Protein AF-A0A9X8VDN4-F1 (afdb_monomer_lite)

Secondary structure (DSSP, 8-state):
-HHHHHHHHHHHHTT--PPPPP--SHHHHHHHHHHHHHHHHHHHHHHHHHHHHHHHHHHHHHHHHHHHHHHHHHT---HHHHTT--

Structure (mmCIF, N/CA/C/O backbone):
data_AF-A0A9X8VDN4-F1
#
_entry.id   AF-A0A9X8VDN4-F1
#
loop_
_atom_site.group_PDB
_atom_site.id
_atom_site.type_symbol
_atom_site.label_atom_id
_atom_site.label_alt_id
_atom_site.label_comp_id
_atom_site.label_asym_id
_atom_site.label_entity_id
_atom_site.label_seq_id
_atom_site.pdbx_PDB_ins_code
_atom_site.Cartn_x
_atom_site.Cartn_y
_atom_site.Cartn_z
_atom_site.occupancy
_atom_site.B_iso_or_equiv
_atom_site.auth_seq_id
_atom_site.auth_comp_id
_atom_site.auth_asym_id
_atom_site.auth_atom_id
_atom_site.pdbx_PDB_model_num
ATOM 1 N N . SER A 1 1 ? -21.766 2.676 19.957 1.00 78.12 1 SER A N 1
ATOM 2 C CA . SER A 1 1 ? -20.322 2.357 19.902 1.00 78.12 1 SER A CA 1
ATOM 3 C C . SER A 1 1 ? -19.963 1.420 18.751 1.00 78.12 1 SER A C 1
ATOM 5 O O . SER A 1 1 ? -19.156 1.828 17.931 1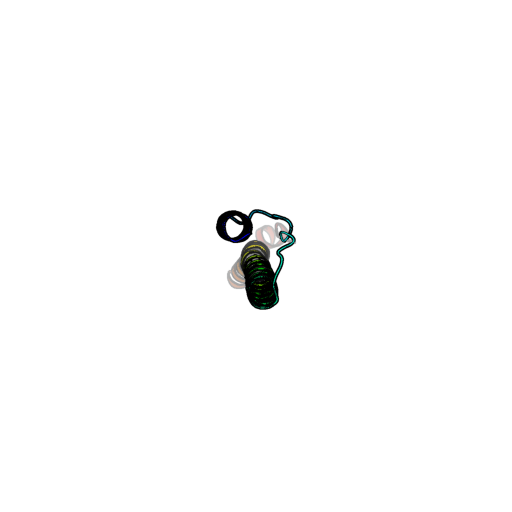.00 78.12 1 SER A O 1
ATOM 7 N N . ILE A 1 2 ? -20.602 0.249 18.608 1.00 88.62 2 ILE A N 1
ATOM 8 C CA . ILE A 1 2 ? -20.350 -0.708 17.503 1.00 88.62 2 ILE A CA 1
ATOM 9 C C . ILE A 1 2 ? -20.584 -0.126 16.102 1.00 88.62 2 ILE A C 1
ATOM 11 O O . ILE A 1 2 ? -19.702 -0.220 15.260 1.00 88.62 2 ILE A O 1
ATOM 15 N N . GLY A 1 3 ? -21.701 0.569 15.861 1.00 91.31 3 GLY A N 1
ATOM 16 C CA . GLY A 1 3 ? -21.977 1.137 14.531 1.00 91.31 3 GLY A CA 1
ATOM 17 C C . GLY A 1 3 ? -20.935 2.155 14.038 1.00 91.31 3 GLY A C 1
ATOM 18 O O . GLY A 1 3 ? -20.826 2.381 12.840 1.00 91.31 3 GLY A O 1
ATOM 19 N N . ARG A 1 4 ? -20.137 2.753 14.940 1.00 91.88 4 ARG A N 1
ATOM 20 C CA . ARG A 1 4 ? -19.000 3.602 14.544 1.00 91.88 4 ARG A CA 1
ATOM 21 C C . ARG A 1 4 ? -17.827 2.774 14.023 1.00 91.88 4 ARG A C 1
ATOM 23 O O . ARG A 1 4 ? -17.190 3.201 13.073 1.00 91.88 4 ARG A O 1
ATOM 30 N N . LEU A 1 5 ? -17.565 1.613 14.627 1.00 93.25 5 LEU A N 1
ATOM 31 C CA . LEU A 1 5 ? -16.524 0.689 14.170 1.00 93.25 5 LEU A CA 1
ATOM 32 C C . LEU A 1 5 ? -16.894 0.038 12.837 1.00 93.25 5 LEU A C 1
ATOM 34 O O . LEU A 1 5 ? -16.016 -0.116 12.003 1.00 93.25 5 LEU A O 1
ATOM 38 N N . VAL A 1 6 ? -18.178 -0.270 12.618 1.00 93.31 6 VAL A N 1
ATOM 39 C CA . VAL A 1 6 ? -18.670 -0.774 11.321 1.00 93.31 6 VAL A CA 1
ATOM 40 C C . VAL A 1 6 ? -18.399 0.248 10.219 1.00 93.31 6 VAL A C 1
ATOM 42 O O . VAL A 1 6 ? -17.686 -0.060 9.278 1.00 93.31 6 VAL A O 1
ATOM 45 N N . ARG A 1 7 ? -18.843 1.501 10.398 1.00 93.50 7 ARG A N 1
ATOM 46 C CA . ARG A 1 7 ? -18.577 2.565 9.415 1.00 93.50 7 ARG A CA 1
ATOM 47 C C . ARG A 1 7 ? -17.090 2.807 9.173 1.00 93.50 7 ARG A C 1
ATOM 49 O O . ARG A 1 7 ? -16.693 3.067 8.048 1.00 93.50 7 ARG A O 1
ATOM 56 N N . TYR A 1 8 ? -16.279 2.742 10.228 1.00 92.88 8 TYR A N 1
ATOM 57 C CA . TYR A 1 8 ? -14.831 2.850 10.093 1.00 92.88 8 TYR A CA 1
ATOM 58 C C . TYR A 1 8 ? -14.262 1.695 9.251 1.00 92.88 8 TYR A C 1
ATOM 60 O O . TYR A 1 8 ? -13.478 1.944 8.344 1.00 92.88 8 TYR A O 1
ATOM 68 N N . ALA A 1 9 ? -14.679 0.452 9.510 1.00 91.75 9 ALA A N 1
ATOM 69 C CA . ALA A 1 9 ? -14.229 -0.709 8.747 1.00 91.75 9 ALA A CA 1
ATOM 70 C C . ALA A 1 9 ? -14.662 -0.639 7.272 1.00 91.75 9 ALA A C 1
ATOM 72 O O . ALA A 1 9 ? -13.849 -0.936 6.399 1.00 91.75 9 ALA A O 1
ATOM 73 N N . ASP A 1 10 ? -15.892 -0.192 6.997 1.00 93.44 10 ASP A N 1
ATOM 74 C CA . ASP A 1 10 ? -16.392 0.011 5.632 1.00 93.44 10 ASP A CA 1
ATOM 75 C C . ASP A 1 10 ? -15.563 1.067 4.882 1.00 93.44 10 ASP A C 1
ATOM 77 O O . ASP A 1 10 ? -15.162 0.835 3.744 1.00 93.44 10 ASP A O 1
ATOM 81 N N . GLY A 1 11 ? -15.238 2.192 5.533 1.00 91.31 11 GLY A N 1
ATOM 82 C CA . GLY A 1 11 ? -14.379 3.231 4.951 1.00 91.31 11 GLY A CA 1
ATOM 83 C C . GLY A 1 11 ? -12.964 2.723 4.659 1.00 91.31 11 GLY A C 1
ATOM 84 O O . GLY A 1 11 ? -12.455 2.894 3.553 1.00 91.31 11 GLY A O 1
ATOM 85 N N . VAL A 1 12 ? -12.350 2.003 5.607 1.00 88.62 12 VAL A N 1
ATOM 86 C CA . VAL A 1 12 ? -11.036 1.365 5.407 1.00 88.62 12 VAL A CA 1
ATOM 87 C C . VAL A 1 12 ? -11.054 0.391 4.227 1.00 88.62 12 VAL A C 1
ATOM 89 O O . VAL A 1 12 ? -10.112 0.376 3.437 1.00 88.62 12 VAL A O 1
ATOM 92 N N . ALA A 1 13 ? -12.118 -0.400 4.076 1.00 86.44 13 ALA A N 1
ATOM 93 C CA . ALA A 1 13 ? -12.262 -1.334 2.961 1.00 86.44 13 ALA A CA 1
ATOM 94 C C . ALA A 1 13 ? -12.381 -0.629 1.597 1.00 86.44 13 ALA A C 1
ATOM 96 O O . ALA A 1 13 ? -11.989 -1.200 0.582 1.00 86.44 13 ALA A O 1
ATOM 97 N N . GLN A 1 14 ? -12.876 0.611 1.571 1.00 88.56 14 GLN A N 1
ATOM 98 C CA . GLN A 1 14 ? -12.922 1.459 0.375 1.00 88.56 14 GLN A CA 1
ATOM 99 C C . GLN A 1 14 ? -11.634 2.271 0.150 1.00 88.56 14 GLN A C 1
ATOM 101 O O . GLN A 1 14 ? -11.545 3.026 -0.816 1.00 88.56 14 GLN A O 1
ATOM 106 N N . GLY A 1 15 ? -10.619 2.110 1.008 1.00 84.38 15 GLY A N 1
ATOM 107 C CA . GLY A 1 15 ? -9.364 2.862 0.931 1.00 84.38 15 GLY A CA 1
ATOM 108 C C . GLY A 1 15 ? -9.464 4.291 1.470 1.00 84.38 15 GLY A C 1
ATOM 109 O O . GLY A 1 15 ? -8.571 5.103 1.231 1.00 84.38 15 GLY A O 1
ATOM 110 N N . GLU A 1 16 ? -10.534 4.621 2.197 1.00 85.69 16 GLU A N 1
ATOM 111 C CA . GLU A 1 16 ? -10.685 5.930 2.824 1.00 85.69 16 GLU A CA 1
ATOM 112 C C . GLU A 1 16 ? -9.765 6.074 4.040 1.00 85.69 16 GLU A C 1
ATOM 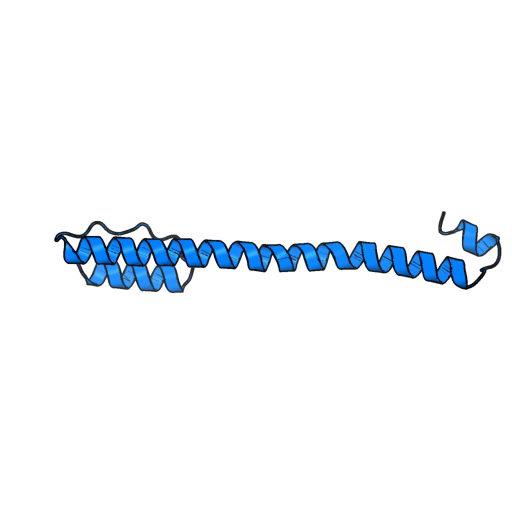114 O O . GLU A 1 16 ? -9.604 5.161 4.857 1.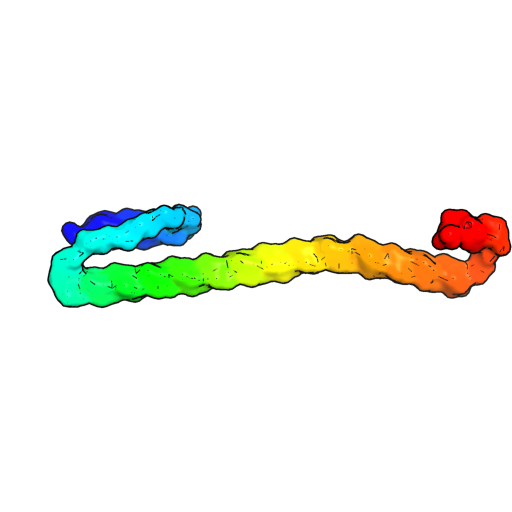00 85.69 16 GLU A O 1
ATOM 119 N N . ASN A 1 17 ? -9.220 7.278 4.218 1.00 79.94 17 ASN A N 1
ATOM 120 C CA . ASN A 1 17 ? -8.414 7.619 5.385 1.00 79.94 17 ASN A CA 1
ATOM 121 C C . ASN A 1 17 ? -9.311 8.112 6.536 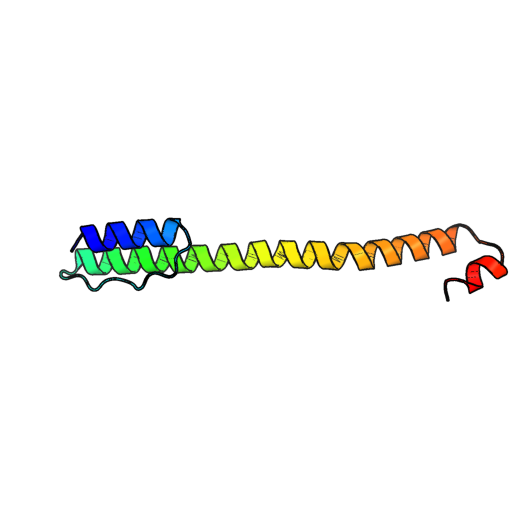1.00 79.94 17 ASN A C 1
ATOM 123 O O . ASN A 1 17 ? -9.341 9.294 6.885 1.00 79.94 17 ASN A O 1
ATOM 127 N N . ALA A 1 18 ? -10.121 7.200 7.079 1.00 81.69 18 ALA A N 1
ATOM 128 C CA . ALA A 1 18 ? -11.045 7.493 8.170 1.00 81.69 18 ALA A CA 1
ATOM 129 C C . ALA A 1 18 ? -10.324 7.476 9.537 1.00 81.69 18 ALA A C 1
ATOM 131 O O . ALA A 1 18 ? -9.566 6.548 9.819 1.00 81.69 18 ALA A O 1
ATOM 132 N N . PRO A 1 19 ? -10.570 8.446 10.439 1.00 83.81 19 PRO A N 1
ATOM 133 C CA . PRO A 1 19 ? -9.979 8.438 11.775 1.00 83.81 19 PRO A CA 1
ATOM 134 C C . PRO A 1 19 ? -10.620 7.369 12.673 1.00 83.81 19 PRO A C 1
ATOM 136 O O . PRO A 1 19 ? -11.846 7.216 12.704 1.00 83.81 19 PRO A O 1
ATOM 139 N N . LEU A 1 20 ? -9.800 6.672 13.469 1.00 88.25 20 LEU A N 1
ATOM 140 C CA . LEU A 1 20 ? -10.277 5.633 14.383 1.00 88.25 20 LEU A CA 1
ATOM 141 C C . LEU A 1 20 ? -11.267 6.209 15.421 1.00 88.25 20 LEU A C 1
ATOM 143 O O . LEU A 1 20 ? -10.921 7.133 16.168 1.00 88.25 20 LEU A O 1
ATOM 147 N N . PRO A 1 21 ? -12.501 5.677 15.528 1.00 88.06 21 PRO A N 1
ATOM 148 C CA . PRO A 1 21 ? -13.493 6.220 16.442 1.00 88.06 21 PRO A CA 1
ATOM 149 C C . PRO A 1 21 ? -13.170 5.866 17.896 1.00 88.06 21 PRO A C 1
ATOM 151 O O . PRO A 1 21 ? -12.876 4.720 18.233 1.00 88.06 21 PRO A O 1
ATOM 154 N N . LYS A 1 22 ? -13.357 6.828 18.806 1.00 88.06 22 LYS A N 1
ATOM 155 C CA . LYS A 1 22 ? -13.310 6.560 20.251 1.00 88.06 22 LYS A CA 1
ATOM 156 C C . LYS A 1 22 ? -14.484 5.660 20.652 1.00 88.06 22 LYS A C 1
ATOM 158 O O . LYS A 1 22 ? -15.651 5.974 20.384 1.00 88.06 22 LYS A O 1
ATOM 163 N N . VAL A 1 23 ? -14.200 4.546 21.316 1.00 91.62 23 VAL A N 1
ATOM 164 C CA . VAL A 1 23 ? -15.193 3.587 21.825 1.00 91.62 23 VAL A CA 1
ATOM 165 C C . VAL A 1 23 ? -14.976 3.345 23.315 1.00 91.62 23 VAL A C 1
ATOM 167 O O . VAL A 1 23 ? -13.870 3.504 23.815 1.00 91.62 23 VAL A O 1
ATOM 170 N N . GLY A 1 24 ? -16.055 3.031 24.033 1.00 90.00 24 GLY A N 1
ATOM 171 C CA . GLY A 1 24 ? -16.000 2.695 25.456 1.00 90.00 24 GLY A CA 1
ATOM 172 C C . GLY A 1 24 ? -15.963 1.184 25.659 1.00 90.00 24 GLY A C 1
ATOM 173 O O . GLY A 1 24 ? -16.530 0.453 24.850 1.00 90.00 24 GLY A O 1
ATOM 174 N N . GLY A 1 25 ? -15.342 0.732 26.746 1.00 90.88 25 GLY A N 1
ATOM 175 C CA . GLY A 1 25 ? -15.186 -0.690 27.054 1.00 90.88 25 GLY A CA 1
ATOM 176 C C . GLY A 1 25 ? -13.896 -1.280 26.483 1.00 90.88 25 GLY A C 1
ATOM 177 O O . GLY A 1 25 ? -13.402 -0.870 25.426 1.00 90.88 25 GLY A O 1
ATOM 178 N N . ARG A 1 26 ? -13.328 -2.240 27.214 1.00 91.19 26 ARG A N 1
ATOM 179 C CA . ARG A 1 26 ? -12.019 -2.835 26.918 1.00 91.19 26 ARG A CA 1
ATOM 180 C C . ARG A 1 26 ? -12.056 -3.643 25.622 1.00 91.19 26 ARG A C 1
ATOM 182 O O . ARG A 1 26 ? -11.175 -3.489 24.784 1.00 91.19 26 ARG A O 1
ATOM 189 N N . GLU A 1 27 ? -13.104 -4.431 25.429 1.00 92.81 27 GLU A N 1
ATOM 190 C CA . GLU A 1 27 ? -13.308 -5.310 24.277 1.00 92.81 27 GLU A CA 1
ATOM 191 C C . GLU A 1 27 ? -13.458 -4.497 22.989 1.00 92.81 27 GLU A C 1
ATOM 193 O O . GLU A 1 27 ? -12.817 -4.784 21.981 1.00 92.81 27 GLU A O 1
ATOM 198 N N . LEU A 1 28 ? -14.248 -3.418 23.028 1.00 91.69 28 LEU A N 1
ATOM 199 C CA . LEU A 1 28 ? -14.409 -2.540 21.869 1.00 91.69 28 LEU A CA 1
ATOM 200 C C . LEU A 1 28 ? -13.124 -1.776 21.551 1.00 91.69 28 LEU A C 1
ATOM 202 O O . LEU A 1 28 ? -12.830 -1.552 20.381 1.00 91.69 28 LEU A O 1
ATOM 206 N N . THR A 1 29 ? -12.344 -1.408 22.568 1.00 91.56 29 THR A N 1
ATOM 207 C CA . THR A 1 29 ? -11.036 -0.767 22.369 1.00 91.56 29 THR A CA 1
ATOM 208 C C . THR A 1 29 ? -10.052 -1.724 21.699 1.00 91.56 29 THR A C 1
ATOM 210 O O . THR A 1 29 ? -9.379 -1.334 20.748 1.00 91.56 29 THR A O 1
ATOM 213 N N . GLN A 1 30 ? -10.009 -2.986 22.135 1.00 92.69 30 GLN A N 1
ATOM 214 C CA . GLN A 1 30 ? -9.196 -4.022 21.491 1.00 92.69 30 GLN A CA 1
ATOM 215 C C . GLN A 1 30 ? -9.619 -4.250 20.037 1.00 92.69 30 GLN A C 1
ATOM 217 O O . GLN A 1 30 ? -8.766 -4.317 19.153 1.00 92.69 30 GLN A O 1
ATOM 222 N N . LEU A 1 31 ? -10.927 -4.293 19.766 1.00 92.19 31 LEU A N 1
ATOM 223 C CA . LEU A 1 31 ? -11.438 -4.409 18.401 1.00 92.19 31 LEU A CA 1
ATOM 224 C C . LEU A 1 31 ? -11.043 -3.202 17.535 1.00 92.19 31 LEU A C 1
ATOM 226 O O . LEU A 1 31 ? -10.597 -3.382 16.406 1.00 92.19 31 LEU A O 1
ATOM 230 N N . ALA A 1 32 ? -11.149 -1.980 18.065 1.00 91.81 32 ALA A N 1
ATOM 231 C CA . ALA A 1 32 ? -10.734 -0.764 17.365 1.00 91.81 32 ALA A CA 1
ATOM 232 C C . ALA A 1 32 ? -9.241 -0.802 16.989 1.00 91.81 32 ALA A C 1
ATOM 234 O O . ALA A 1 32 ? -8.879 -0.505 15.854 1.00 91.81 32 ALA A O 1
ATOM 235 N N . GLN A 1 33 ? -8.380 -1.234 17.913 1.00 92.62 33 GLN A N 1
ATOM 236 C CA . GLN A 1 33 ? -6.944 -1.382 17.661 1.00 92.62 33 GLN A CA 1
ATOM 237 C C . GLN A 1 33 ? -6.637 -2.459 16.612 1.00 92.62 33 GLN A C 1
ATOM 239 O O . GLN A 1 33 ? -5.757 -2.265 15.773 1.00 92.62 33 GLN A O 1
ATOM 244 N N . ALA A 1 34 ? -7.366 -3.580 16.624 1.00 92.62 34 ALA A N 1
ATOM 245 C CA . ALA A 1 34 ? -7.214 -4.628 15.619 1.00 92.62 34 ALA A CA 1
ATOM 246 C C . ALA A 1 34 ? -7.590 -4.131 14.212 1.00 92.62 34 ALA A C 1
ATOM 248 O O . ALA A 1 34 ? -6.857 -4.393 13.257 1.00 92.62 34 ALA A O 1
ATOM 249 N N . LEU A 1 35 ? -8.686 -3.370 14.088 1.00 91.81 35 LEU A N 1
ATOM 250 C CA . LEU A 1 35 ? -9.101 -2.757 12.821 1.00 91.81 35 LEU A CA 1
ATOM 251 C C . LEU A 1 35 ? -8.061 -1.739 12.311 1.00 91.81 35 LEU A C 1
ATOM 253 O O . LEU A 1 35 ? -7.691 -1.798 11.140 1.00 91.81 35 LEU A O 1
ATOM 257 N N . GLU A 1 36 ? -7.517 -0.880 13.182 1.00 91.00 36 GLU A N 1
ATOM 258 C CA . GLU A 1 36 ? -6.442 0.062 12.813 1.00 91.00 36 GLU A CA 1
ATOM 259 C C . GLU A 1 36 ? -5.172 -0.664 12.351 1.00 91.00 36 GLU A C 1
ATOM 261 O O . GLU A 1 36 ? -4.560 -0.293 11.350 1.00 91.00 36 GLU A O 1
ATOM 266 N N . SER A 1 37 ? -4.794 -1.752 13.030 1.00 89.81 37 SER A N 1
ATOM 267 C CA . SER A 1 37 ? -3.648 -2.568 12.616 1.00 89.81 37 SER A CA 1
ATOM 268 C C . SER A 1 37 ? -3.844 -3.176 11.223 1.00 89.81 37 SER A C 1
ATOM 270 O O . SER A 1 37 ? -2.891 -3.248 10.444 1.00 89.81 37 SER A O 1
ATOM 272 N N . MET A 1 38 ? -5.067 -3.597 10.882 1.00 89.62 38 MET A N 1
ATOM 273 C CA . MET A 1 38 ? -5.380 -4.088 9.537 1.00 89.62 38 MET A CA 1
ATOM 274 C C . MET A 1 38 ? -5.312 -2.975 8.489 1.00 89.62 38 MET A C 1
ATOM 276 O O . MET A 1 38 ? -4.712 -3.203 7.440 1.00 89.62 38 MET A O 1
ATOM 280 N N . ARG A 1 39 ? -5.837 -1.775 8.784 1.00 87.50 39 ARG A N 1
ATOM 281 C CA . ARG A 1 39 ? -5.746 -0.602 7.895 1.00 87.50 39 ARG A CA 1
ATOM 282 C C . ARG A 1 39 ? -4.294 -0.308 7.509 1.00 87.50 39 ARG A C 1
ATOM 284 O O . ARG A 1 39 ? -3.967 -0.281 6.327 1.00 87.50 39 ARG A O 1
ATOM 291 N N . LEU A 1 40 ? -3.407 -0.198 8.501 1.00 85.94 40 LEU A N 1
ATOM 292 C CA . LEU A 1 40 ? -1.981 0.077 8.283 1.00 85.94 40 LEU A CA 1
ATOM 293 C C . LEU A 1 40 ? -1.288 -1.007 7.440 1.00 85.94 40 LEU A C 1
ATOM 295 O O . LEU A 1 40 ? -0.450 -0.709 6.590 1.00 85.94 40 LEU A O 1
ATOM 299 N N . LYS A 1 41 ? -1.644 -2.282 7.646 1.00 84.88 41 LYS A N 1
ATOM 300 C CA . LYS A 1 41 ? -1.103 -3.396 6.848 1.00 84.88 41 LYS A CA 1
ATOM 301 C C . LYS A 1 41 ? -1.581 -3.370 5.396 1.00 84.88 41 LYS A C 1
ATOM 303 O O . LYS A 1 41 ? -0.828 -3.790 4.519 1.00 84.88 41 LYS A O 1
ATOM 308 N N . LEU A 1 42 ? -2.810 -2.920 5.141 1.00 82.56 42 LEU A N 1
ATOM 309 C CA . LEU A 1 42 ? -3.342 -2.762 3.786 1.00 82.56 42 LEU A CA 1
ATOM 310 C C . LEU A 1 42 ? -2.653 -1.604 3.052 1.00 82.56 42 LEU A C 1
ATOM 312 O O . LEU A 1 42 ? -2.210 -1.797 1.921 1.00 82.56 42 LEU A O 1
ATOM 316 N N . GLU A 1 43 ? -2.463 -0.458 3.713 1.00 78.00 43 GLU A N 1
ATOM 317 C CA . GLU A 1 43 ? -1.716 0.678 3.146 1.00 78.00 43 GLU A CA 1
ATOM 318 C C . GLU A 1 43 ? -0.278 0.292 2.771 1.00 78.00 43 GLU A C 1
ATOM 320 O O . GLU A 1 43 ? 0.186 0.598 1.671 1.00 78.00 43 GLU A O 1
ATOM 325 N N . GLY A 1 44 ? 0.416 -0.449 3.643 1.00 74.12 44 GLY A N 1
ATOM 326 C CA . GLY A 1 44 ? 1.777 -0.917 3.368 1.00 74.12 44 GLY A CA 1
ATOM 327 C C . GLY A 1 44 ? 1.883 -1.822 2.132 1.00 74.12 44 GLY A C 1
ATOM 328 O O . GLY A 1 44 ? 2.889 -1.776 1.426 1.00 74.12 44 GLY A O 1
ATOM 329 N N . LYS A 1 45 ? 0.848 -2.619 1.831 1.00 72.38 45 LYS A N 1
ATOM 330 C CA . LYS A 1 45 ? 0.815 -3.474 0.631 1.00 72.38 45 LYS A CA 1
ATOM 331 C C . LYS A 1 45 ? 0.562 -2.674 -0.643 1.00 72.38 45 LYS A C 1
ATOM 333 O O . LYS A 1 45 ? 1.286 -2.863 -1.617 1.00 72.38 45 LYS A O 1
ATOM 338 N N . ALA A 1 46 ? -0.405 -1.757 -0.615 1.00 73.69 46 ALA A N 1
ATOM 339 C CA . ALA A 1 46 ? -0.740 -0.924 -1.769 1.00 73.69 46 ALA A CA 1
ATOM 340 C C . ALA A 1 46 ? 0.460 -0.075 -2.232 1.00 73.69 46 ALA A C 1
ATOM 342 O O . ALA A 1 46 ? 0.733 0.024 -3.429 1.00 73.69 46 ALA A O 1
ATOM 343 N N . TYR A 1 47 ? 1.235 0.465 -1.283 1.00 67.56 47 TYR A N 1
ATOM 344 C CA . TYR A 1 47 ? 2.450 1.222 -1.588 1.00 67.56 47 TYR A CA 1
ATOM 345 C C . TYR A 1 47 ? 3.509 0.382 -2.319 1.00 67.56 47 TYR A C 1
ATOM 347 O O . TYR A 1 47 ? 4.103 0.849 -3.288 1.00 67.56 47 TYR A O 1
ATOM 355 N N . ILE A 1 48 ? 3.735 -0.866 -1.893 1.00 75.88 48 ILE A N 1
ATOM 356 C CA . ILE A 1 48 ? 4.724 -1.755 -2.524 1.00 75.88 48 ILE A CA 1
ATOM 357 C C . ILE A 1 48 ? 4.279 -2.176 -3.929 1.00 75.88 48 ILE A C 1
ATOM 359 O O . ILE A 1 48 ? 5.111 -2.232 -4.835 1.00 75.88 48 ILE A O 1
ATOM 363 N N . GLU A 1 49 ? 2.989 -2.448 -4.133 1.00 79.94 49 GLU A N 1
ATOM 364 C CA . GLU A 1 49 ? 2.458 -2.826 -5.449 1.00 79.94 49 GLU A CA 1
ATOM 365 C C . GLU A 1 49 ? 2.595 -1.686 -6.463 1.00 79.94 49 GLU A C 1
ATOM 367 O O . GLU A 1 49 ? 3.150 -1.886 -7.546 1.00 79.94 49 GLU A O 1
ATOM 372 N N . GLN A 1 50 ? 2.174 -0.472 -6.097 1.00 78.56 50 GLN A N 1
ATOM 373 C CA . GLN A 1 50 ? 2.347 0.710 -6.948 1.00 78.56 50 GLN A CA 1
ATOM 374 C C . GLN A 1 50 ? 3.831 1.052 -7.146 1.00 78.56 50 GLN A C 1
ATOM 376 O O . GLN A 1 50 ? 4.245 1.404 -8.254 1.00 78.56 50 GLN A O 1
ATOM 381 N N . TYR A 1 51 ? 4.609 0.848 -6.079 1.00 72.69 51 TYR A N 1
ATOM 382 C CA . TYR A 1 51 ? 6.056 0.670 -6.014 1.00 72.69 51 TYR A CA 1
ATOM 383 C C . TYR A 1 51 ? 6.643 -0.024 -7.244 1.00 72.69 51 TYR A C 1
ATOM 385 O O . TYR A 1 51 ? 7.190 0.561 -8.184 1.00 72.69 51 TYR A O 1
ATOM 393 N N . ALA A 1 52 ? 6.478 -1.343 -7.201 1.00 85.31 52 ALA A N 1
ATOM 394 C CA . ALA A 1 52 ? 6.989 -2.288 -8.173 1.00 85.31 52 ALA A CA 1
ATOM 395 C C . ALA A 1 52 ? 6.407 -2.052 -9.571 1.00 85.31 52 ALA A C 1
ATOM 397 O O . ALA A 1 52 ? 7.132 -2.174 -10.561 1.00 85.31 52 ALA A O 1
ATOM 398 N N . HIS A 1 53 ? 5.125 -1.685 -9.670 1.00 87.12 53 HIS A N 1
ATOM 399 C CA . HIS A 1 53 ? 4.484 -1.393 -10.948 1.00 87.12 53 HIS A CA 1
ATOM 400 C C . HIS A 1 53 ? 5.136 -0.192 -11.643 1.00 87.12 53 HIS A C 1
ATOM 402 O O . HIS A 1 53 ? 5.589 -0.319 -12.781 1.00 87.12 53 HIS A O 1
ATOM 408 N N . THR A 1 54 ? 5.263 0.938 -10.942 1.00 84.75 54 THR A N 1
ATOM 409 C CA . THR A 1 54 ? 5.909 2.151 -11.467 1.00 84.75 54 THR A CA 1
ATOM 410 C C . THR A 1 54 ? 7.351 1.865 -11.858 1.00 84.75 54 THR A C 1
ATOM 412 O O . THR A 1 54 ? 7.746 2.142 -12.987 1.00 84.75 54 THR A O 1
ATOM 415 N N . LEU A 1 55 ? 8.118 1.221 -10.973 1.00 85.12 55 LEU A N 1
ATOM 416 C CA . LEU A 1 55 ? 9.513 0.887 -11.249 1.00 85.12 55 LEU A CA 1
ATOM 417 C C . LEU A 1 55 ? 9.650 0.008 -12.504 1.00 85.12 55 LEU A C 1
ATOM 419 O O . LEU A 1 55 ? 10.529 0.227 -13.332 1.00 85.12 55 LEU A O 1
ATOM 423 N N . THR A 1 56 ? 8.749 -0.961 -12.682 1.00 87.50 56 THR A N 1
ATOM 424 C CA . THR A 1 56 ? 8.725 -1.822 -13.873 1.00 87.50 56 THR A CA 1
ATOM 425 C C . THR A 1 56 ? 8.434 -1.022 -15.141 1.00 87.50 56 THR A C 1
ATOM 427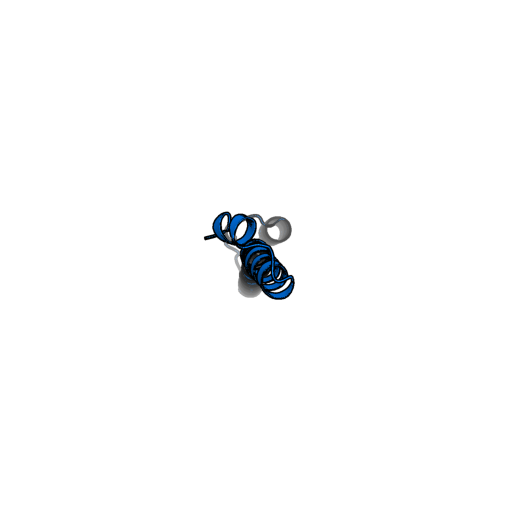 O O . THR A 1 56 ? 9.031 -1.285 -16.184 1.00 87.50 56 THR A O 1
ATOM 430 N N . HIS A 1 57 ? 7.516 -0.057 -15.078 1.00 92.50 57 HIS A N 1
ATOM 431 C CA . HIS A 1 57 ? 7.222 0.824 -16.207 1.00 92.50 57 HIS A CA 1
ATOM 432 C C . HIS A 1 57 ? 8.416 1.713 -16.568 1.00 92.50 57 HIS A C 1
ATOM 434 O O . HIS A 1 57 ? 8.778 1.773 -17.743 1.00 92.50 57 HIS A O 1
ATOM 440 N N . GLU A 1 58 ? 9.075 2.301 -15.571 1.00 90.38 58 GLU A N 1
ATOM 441 C CA . GLU A 1 58 ? 10.262 3.139 -15.762 1.00 90.38 58 GLU A CA 1
ATOM 442 C C . GLU A 1 58 ? 11.449 2.348 -16.325 1.00 90.38 58 GLU A C 1
ATOM 444 O O . GLU A 1 58 ? 12.158 2.843 -17.194 1.00 90.38 58 GLU A O 1
ATOM 449 N N . LEU A 1 59 ? 11.648 1.092 -15.904 1.00 92.62 59 LEU A N 1
ATOM 450 C CA . LEU A 1 59 ? 12.767 0.259 -16.364 1.00 92.62 59 LEU A CA 1
ATOM 451 C C . LEU A 1 59 ? 12.600 -0.281 -17.793 1.00 92.62 59 LEU A C 1
ATOM 453 O O . LEU A 1 59 ? 13.602 -0.585 -18.439 1.00 92.62 59 LEU A O 1
ATOM 457 N N . LYS A 1 60 ? 11.374 -0.388 -18.328 1.00 91.81 60 LYS A N 1
ATOM 458 C CA . LYS A 1 60 ? 11.135 -0.904 -19.694 1.00 91.81 60 LYS A CA 1
ATOM 459 C C . LYS A 1 60 ? 11.799 -0.048 -20.774 1.00 91.81 60 LYS A C 1
ATOM 461 O O . LYS A 1 60 ? 12.402 -0.600 -21.692 1.00 91.81 60 LYS A O 1
ATOM 466 N N . SER A 1 61 ? 11.681 1.275 -20.666 1.00 90.75 61 SER A N 1
ATOM 467 C CA . SER A 1 61 ? 12.222 2.228 -21.644 1.00 90.75 61 SER A CA 1
ATOM 468 C C . SER A 1 61 ? 13.757 2.154 -21.778 1.00 90.75 61 SER A C 1
ATOM 470 O O . SER A 1 61 ? 14.238 1.886 -22.882 1.00 90.75 61 SER A O 1
ATOM 472 N N . PRO A 1 62 ? 14.553 2.271 -20.693 1.00 90.19 62 PRO A N 1
ATOM 473 C CA . PRO A 1 62 ? 16.007 2.166 -20.784 1.00 90.19 62 PRO A CA 1
ATOM 474 C C . PRO A 1 62 ? 16.470 0.770 -21.222 1.00 90.19 62 PRO A C 1
ATOM 476 O O . PRO A 1 62 ? 17.418 0.668 -21.995 1.00 90.19 62 PRO A O 1
ATOM 479 N N . LEU A 1 63 ? 15.791 -0.310 -20.812 1.00 92.88 63 LEU A N 1
ATOM 480 C CA . LEU A 1 63 ? 16.116 -1.665 -21.283 1.00 92.88 63 LEU A CA 1
ATOM 481 C C . LEU A 1 63 ? 15.881 -1.836 -22.786 1.00 92.88 63 LEU A C 1
ATOM 483 O O . LEU A 1 63 ? 16.688 -2.470 -23.464 1.00 92.88 63 LEU A O 1
ATOM 487 N N . ALA A 1 64 ? 14.789 -1.276 -23.312 1.00 92.31 64 ALA A N 1
ATOM 488 C CA . ALA A 1 64 ? 14.521 -1.279 -24.746 1.00 92.31 64 ALA A CA 1
ATOM 489 C C . ALA A 1 64 ? 15.577 -0.472 -25.514 1.00 92.31 64 ALA A C 1
ATOM 491 O O . ALA A 1 64 ? 16.051 -0.938 -26.546 1.00 92.31 64 ALA A O 1
ATOM 492 N N . ALA A 1 65 ? 15.994 0.683 -24.985 1.00 91.19 65 ALA A N 1
ATOM 493 C CA . ALA A 1 65 ? 17.050 1.499 -25.580 1.00 91.19 65 ALA A CA 1
ATOM 494 C C . ALA A 1 65 ? 18.402 0.766 -25.617 1.00 91.19 65 ALA A C 1
ATOM 496 O O . ALA A 1 65 ? 19.042 0.721 -26.665 1.00 91.19 65 ALA A O 1
ATOM 497 N N . ILE A 1 66 ? 18.809 0.132 -24.509 1.00 89.06 66 ILE A N 1
ATOM 498 C CA . ILE A 1 66 ? 20.046 -0.663 -24.442 1.00 89.06 66 ILE A CA 1
ATOM 499 C C . ILE A 1 66 ? 19.994 -1.824 -25.436 1.00 89.06 66 ILE A C 1
ATOM 501 O O . ILE A 1 66 ? 20.962 -2.058 -26.156 1.00 89.06 66 ILE A O 1
ATOM 505 N N . ARG A 1 67 ? 18.865 -2.543 -25.497 1.00 90.06 67 ARG A N 1
ATOM 506 C CA . ARG A 1 67 ? 18.706 -3.662 -26.430 1.00 90.06 67 ARG A CA 1
ATOM 507 C C . ARG A 1 67 ? 18.771 -3.196 -27.884 1.00 90.06 67 ARG A C 1
ATOM 509 O O . ARG A 1 67 ? 19.521 -3.784 -28.649 1.00 90.06 67 ARG A O 1
ATOM 516 N N . GLY A 1 68 ? 18.076 -2.114 -28.237 1.00 88.50 68 GLY A N 1
ATOM 517 C CA . GLY A 1 68 ? 18.127 -1.546 -29.586 1.00 88.50 68 GLY A CA 1
ATOM 518 C C . GLY A 1 68 ? 19.530 -1.067 -29.973 1.00 88.50 68 GLY A C 1
ATOM 519 O O . GLY A 1 68 ? 19.983 -1.316 -31.084 1.00 88.50 68 GLY A O 1
ATOM 520 N N . ALA A 1 69 ? 20.266 -0.449 -29.044 1.00 87.75 69 ALA A N 1
ATOM 521 C CA . ALA A 1 69 ? 21.662 -0.078 -29.273 1.00 87.75 69 ALA A CA 1
ATOM 522 C C . ALA A 1 69 ? 22.561 -1.311 -29.486 1.00 87.75 69 ALA A C 1
ATOM 524 O O . ALA A 1 69 ? 23.419 -1.303 -30.365 1.00 87.75 69 ALA A O 1
ATOM 525 N N . ALA A 1 70 ? 22.356 -2.384 -28.716 1.00 87.12 70 ALA A N 1
ATOM 526 C CA . ALA A 1 70 ? 23.102 -3.629 -28.878 1.00 87.12 70 ALA A CA 1
ATOM 527 C C . ALA A 1 70 ? 22.791 -4.338 -30.209 1.00 87.12 70 ALA A C 1
ATOM 529 O O . ALA A 1 70 ? 23.713 -4.837 -30.850 1.00 87.12 70 ALA A O 1
ATOM 530 N N . GLU A 1 71 ? 21.526 -4.350 -30.640 1.00 87.31 71 GLU A N 1
ATOM 531 C CA . GLU A 1 71 ? 21.097 -4.872 -31.948 1.00 87.31 71 GLU A CA 1
ATOM 532 C C . GLU A 1 71 ? 21.783 -4.103 -33.090 1.00 87.31 71 GLU A C 1
ATOM 534 O O . GLU A 1 71 ? 22.436 -4.713 -33.936 1.00 87.31 71 GLU A O 1
ATOM 539 N N . LEU A 1 72 ? 21.768 -2.764 -33.042 1.00 83.69 72 LEU A N 1
ATOM 540 C CA . LEU A 1 72 ? 22.464 -1.917 -34.018 1.00 83.69 72 LEU A CA 1
ATOM 541 C C . LEU A 1 72 ? 23.972 -2.189 -34.081 1.00 83.69 72 LEU A C 1
ATOM 543 O O . LEU A 1 72 ? 24.556 -2.133 -35.157 1.00 83.69 72 LEU A O 1
ATOM 547 N N . LEU A 1 73 ? 24.624 -2.476 -32.953 1.00 79.44 73 LEU A N 1
ATOM 548 C CA . LEU A 1 73 ? 26.052 -2.812 -32.939 1.00 79.44 73 LEU A CA 1
ATOM 549 C C . LEU A 1 73 ? 26.336 -4.193 -33.551 1.00 79.44 73 LEU A C 1
ATOM 551 O O . LEU A 1 73 ? 27.377 -4.369 -34.184 1.00 79.44 73 LEU A O 1
ATOM 555 N N . GLN A 1 74 ? 25.435 -5.165 -33.375 1.00 79.56 74 GLN A N 1
ATOM 556 C CA . GLN A 1 74 ? 25.591 -6.518 -33.924 1.00 79.56 74 GLN A CA 1
ATOM 557 C C . GLN A 1 74 ? 25.395 -6.571 -35.443 1.00 79.56 74 GLN A C 1
ATOM 559 O O . GLN A 1 74 ? 26.040 -7.379 -36.108 1.00 79.56 74 GLN A O 1
ATOM 564 N N . GLU A 1 75 ? 24.555 -5.700 -36.004 1.00 78.56 75 GLU A N 1
ATOM 565 C CA . GLU A 1 75 ? 24.261 -5.669 -37.443 1.00 78.56 75 GLU A CA 1
ATOM 566 C C . GLU A 1 75 ? 25.398 -5.083 -38.313 1.00 78.56 75 GLU A C 1
ATOM 568 O O . GLU A 1 75 ? 25.282 -5.101 -39.537 1.00 78.56 75 GLU A O 1
ATOM 573 N N . LEU A 1 76 ? 26.506 -4.595 -37.722 1.00 70.69 76 LEU A N 1
ATOM 574 C CA . LEU A 1 76 ? 27.617 -3.918 -38.427 1.00 70.69 76 LEU A CA 1
ATOM 575 C C . LEU A 1 76 ? 27.124 -2.896 -39.481 1.00 70.69 76 LEU A C 1
ATOM 577 O O . LEU A 1 76 ? 27.482 -2.987 -40.661 1.00 70.69 76 LEU A O 1
ATOM 581 N N . PRO A 1 77 ? 26.288 -1.914 -39.095 1.00 66.44 77 PRO A N 1
ATOM 582 C CA . PRO A 1 77 ? 25.726 -0.975 -40.046 1.00 66.44 77 PRO A CA 1
ATOM 583 C C . PRO A 1 77 ? 26.833 -0.112 -40.674 1.00 66.44 77 PRO A C 1
ATOM 585 O O . PRO A 1 77 ? 27.855 0.161 -40.032 1.00 66.44 77 PRO A O 1
ATOM 588 N N . PRO A 1 78 ? 26.645 0.357 -41.923 1.00 70.69 78 PRO A N 1
ATOM 589 C CA . PRO A 1 78 ? 27.601 1.231 -42.589 1.00 70.69 78 PRO A CA 1
ATOM 590 C C . PRO A 1 78 ? 27.977 2.444 -41.717 1.00 70.69 78 PRO A C 1
ATOM 592 O O . PRO A 1 78 ? 27.133 2.940 -40.963 1.00 70.69 78 PRO A O 1
ATOM 595 N N . PRO A 1 79 ? 29.205 2.987 -41.838 1.00 68.44 79 PRO A N 1
ATOM 596 C CA . PRO A 1 79 ? 29.714 4.039 -40.949 1.00 68.44 79 PRO A CA 1
ATOM 597 C C . PRO A 1 79 ? 28.820 5.283 -40.847 1.00 68.44 79 PRO A C 1
ATOM 599 O O . PRO A 1 79 ? 28.773 5.936 -39.804 1.00 68.44 79 PRO A O 1
ATOM 602 N N . GLU A 1 80 ? 28.096 5.617 -41.918 1.00 68.62 80 GLU A N 1
ATOM 603 C CA . GLU A 1 80 ? 27.149 6.736 -41.935 1.00 68.62 80 GLU A CA 1
ATOM 604 C C . GLU A 1 80 ? 25.912 6.488 -41.062 1.00 68.62 80 GLU A C 1
ATOM 606 O O . GLU A 1 80 ? 25.435 7.404 -40.396 1.00 68.62 80 GLU A O 1
ATOM 611 N N . THR A 1 81 ? 25.416 5.250 -41.010 1.00 68.69 81 THR A N 1
ATOM 612 C CA . THR A 1 81 ? 24.278 4.864 -40.168 1.00 68.69 81 THR A CA 1
ATOM 613 C C . THR A 1 81 ? 24.678 4.823 -38.694 1.00 68.69 81 THR A C 1
ATOM 615 O O . THR A 1 81 ? 23.939 5.334 -37.857 1.00 68.69 81 THR A O 1
ATOM 618 N N . ALA A 1 82 ? 25.871 4.303 -38.377 1.00 65.94 82 ALA A N 1
ATOM 619 C CA . ALA A 1 82 ? 26.397 4.263 -37.009 1.00 65.94 82 ALA A CA 1
ATOM 620 C C . ALA A 1 82 ? 26.554 5.668 -36.391 1.00 65.94 82 ALA A C 1
ATOM 622 O O . ALA A 1 82 ? 26.231 5.873 -35.223 1.00 65.94 82 ALA A O 1
ATOM 623 N N . ARG A 1 83 ? 26.968 6.666 -37.189 1.00 67.75 83 ARG A N 1
ATOM 624 C CA . ARG A 1 83 ? 27.102 8.072 -36.757 1.00 67.75 83 ARG A CA 1
ATOM 625 C C . ARG A 1 83 ? 25.790 8.747 -36.349 1.00 67.75 83 ARG A C 1
ATOM 627 O O . ARG A 1 83 ? 25.848 9.786 -35.710 1.00 67.75 83 ARG A O 1
ATOM 634 N N . ARG A 1 84 ? 24.626 8.199 -36.714 1.00 66.38 84 ARG A N 1
ATOM 635 C CA . ARG A 1 84 ? 23.312 8.782 -36.379 1.00 66.38 84 ARG A CA 1
ATOM 636 C C . ARG A 1 84 ? 22.822 8.412 -34.971 1.00 66.38 84 ARG A C 1
ATOM 638 O O . ARG A 1 84 ? 21.819 8.963 -34.527 1.00 66.38 84 ARG A O 1
ATOM 645 N N . PHE A 1 85 ? 23.484 7.460 -34.312 1.00 65.06 85 PHE A N 1
ATOM 646 C CA . PHE A 1 85 ? 23.117 6.933 -32.991 1.00 65.06 85 PHE A CA 1
ATOM 647 C C . PHE A 1 85 ? 24.156 7.248 -31.893 1.00 65.06 85 PHE A C 1
ATOM 649 O O . PHE A 1 85 ? 23.985 6.797 -30.761 1.00 65.06 85 PHE A O 1
ATOM 656 N N . LEU A 1 86 ? 25.212 8.004 -32.229 1.00 59.91 86 LEU A N 1
ATOM 657 C CA . LEU A 1 86 ? 26.205 8.592 -31.316 1.00 59.91 86 LEU A CA 1
ATOM 658 C C . LEU A 1 86 ? 25.907 10.081 -31.118 1.00 59.91 86 LEU A C 1
ATOM 660 O O . LEU A 1 86 ? 26.151 10.572 -29.996 1.00 59.91 86 LEU A O 1
#

Radius of gyration: 26.4 Å; chains: 1; bounding box: 52×15×70 Å

InterPro domains:
  IPR003660 HAMP domain [PS50885] (2-47)
  IPR003661 Signal transduction histidine kinase, dimerisation/phosphoacceptor domain [PF00512] (50-86)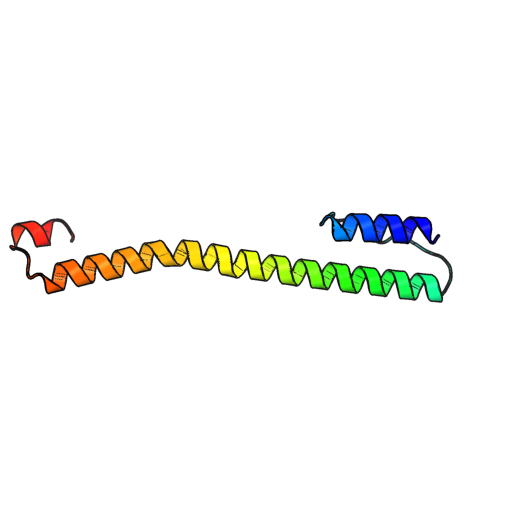
  IPR003661 Signal transduction histidine kinase, dimerisation/phosphoacceptor domain [cd00082] (49-86)
  IPR036097 Signal transduction histidine kinase, dimerisation/phosphoacceptor domain superfamily [SSF47384] (35-85)

pLDDT: mean 84.47, std 8.76, range [59.91, 93.5]

Organism: Serratia marcescens (NCBI:txid615)

Foldseek 3Di:
DVVLVVVVLVCLVVVHPDDQDDDDDPVVVVVSVVSVVVSVVVVVVVCVVVVVVVVVVVVVVVVVVVVVVVVVVVVPDDPVVVVVSD

Sequence (86 aa):
SIGRLVRYADGVAQGENAPLPKVGGRELTQLAQALESMRLKLEGKAYIEQYAHTLTHELKSPLAAIRGAAELLQELPPPETARRFL